Protein AF-A0ABC8RN14-F1 (afdb_monomer_lite)

InterPro domains:
  IPR039204 Magnesium transporter MRS2-like [PF22099] (2-96)
  IPR039204 Magnesium transporter MRS2-like [PTHR13890] (1-158)

Structure (mmCIF, N/CA/C/O backbone):
data_AF-A0ABC8RN14-F1
#
_entry.id   AF-A0ABC8RN14-F1
#
loop_
_atom_site.group_PDB
_atom_site.id
_atom_site.type_symbol
_atom_site.label_atom_id
_atom_site.label_alt_id
_atom_site.label_comp_id
_atom_site.label_asym_id
_atom_site.label_entity_id
_atom_site.label_seq_id
_atom_site.pdbx_PDB_ins_code
_atom_site.Cartn_x
_atom_site.Cartn_y
_atom_site.Cartn_z
_atom_site.occupancy
_atom_site.B_iso_or_equiv
_atom_site.auth_seq_id
_atom_site.auth_comp_id
_atom_site.auth_asym_id
_atom_site.auth_atom_id
_atom_site.pdbx_PDB_model_num
ATOM 1 N N . MET A 1 1 ? -19.187 2.086 9.945 1.00 77.94 1 MET A N 1
ATOM 2 C CA . MET A 1 1 ? -18.787 2.927 8.788 1.00 77.94 1 MET A CA 1
ATOM 3 C C . MET A 1 1 ? -17.288 2.859 8.525 1.00 77.94 1 MET A C 1
ATOM 5 O O . MET A 1 1 ? -16.926 2.592 7.387 1.00 77.94 1 MET A O 1
ATOM 9 N N . LEU A 1 2 ? -16.435 3.012 9.548 1.00 84.94 2 LEU A N 1
ATOM 10 C CA . LEU A 1 2 ? -14.973 2.911 9.424 1.00 84.94 2 LEU A CA 1
ATOM 11 C C . LEU A 1 2 ? -14.499 1.637 8.704 1.00 84.94 2 LEU A C 1
ATOM 13 O O . LEU A 1 2 ? -13.789 1.738 7.710 1.00 84.94 2 LEU A O 1
ATOM 17 N N . GLU A 1 3 ? -14.966 0.458 9.127 1.00 88.19 3 GLU A N 1
ATOM 18 C CA . GLU A 1 3 ? -14.608 -0.818 8.487 1.00 88.19 3 GLU A CA 1
ATOM 19 C C . GLU A 1 3 ? -14.914 -0.833 6.981 1.00 88.19 3 GLU A C 1
ATOM 21 O O . GLU A 1 3 ? -14.099 -1.273 6.175 1.00 88.19 3 GLU A O 1
ATOM 26 N N . ILE A 1 4 ? -16.081 -0.324 6.576 1.00 90.56 4 ILE A N 1
ATOM 27 C CA . ILE A 1 4 ? -16.497 -0.292 5.168 1.00 90.56 4 ILE A CA 1
ATOM 28 C C . ILE A 1 4 ? -15.569 0.628 4.367 1.00 90.56 4 ILE A C 1
ATOM 30 O O . ILE A 1 4 ? -15.144 0.264 3.268 1.00 90.56 4 ILE A O 1
ATOM 34 N N . CYS A 1 5 ? -15.229 1.793 4.925 1.00 91.12 5 CYS A N 1
ATOM 35 C CA . CYS A 1 5 ? -14.288 2.729 4.319 1.00 91.12 5 CYS A CA 1
ATOM 36 C C . CYS A 1 5 ? -12.889 2.112 4.187 1.00 91.12 5 CYS A C 1
ATOM 38 O O . CYS A 1 5 ? -12.332 2.122 3.090 1.00 91.12 5 CYS A O 1
ATOM 40 N N . LEU A 1 6 ? -12.351 1.516 5.257 1.00 91.94 6 LEU A N 1
ATOM 41 C CA . LEU A 1 6 ? -11.041 0.855 5.245 1.00 91.94 6 LEU A CA 1
ATOM 42 C C . LEU A 1 6 ? -11.004 -0.293 4.241 1.00 91.94 6 LEU A C 1
ATOM 44 O O . LEU A 1 6 ? -10.095 -0.363 3.416 1.00 91.94 6 LEU A O 1
ATOM 48 N N . LYS A 1 7 ? -12.039 -1.133 4.214 1.00 92.94 7 LYS A N 1
ATOM 49 C CA . LYS A 1 7 ? -12.184 -2.211 3.233 1.00 92.94 7 LYS A CA 1
ATOM 50 C C . LYS A 1 7 ? -12.190 -1.694 1.800 1.00 92.94 7 LYS A C 1
ATOM 52 O O . LYS A 1 7 ? -11.571 -2.301 0.927 1.00 92.94 7 LYS A O 1
ATOM 57 N N . PHE A 1 8 ? -12.905 -0.601 1.536 1.00 94.75 8 PHE A N 1
ATOM 58 C CA . PHE A 1 8 ? -12.954 0.011 0.210 1.00 94.75 8 PHE A CA 1
ATOM 59 C C . PHE A 1 8 ? -11.587 0.566 -0.199 1.00 94.75 8 PHE A C 1
ATOM 61 O O . PHE A 1 8 ? -11.113 0.275 -1.298 1.00 94.75 8 PHE A O 1
ATOM 68 N N . VAL A 1 9 ? -10.930 1.300 0.700 1.00 94.06 9 VAL A N 1
ATOM 69 C CA . VAL A 1 9 ? -9.595 1.863 0.477 1.00 94.06 9 VAL A CA 1
ATOM 70 C C . VAL A 1 9 ? -8.575 0.753 0.234 1.00 94.06 9 VAL A C 1
ATOM 72 O O . VAL A 1 9 ? -7.900 0.782 -0.792 1.00 94.06 9 VAL A O 1
ATOM 75 N N . CYS A 1 10 ? -8.516 -0.269 1.091 1.00 93.81 10 CYS A N 1
ATOM 76 C CA . CYS A 1 10 ? -7.575 -1.382 0.954 1.00 93.81 10 CYS A CA 1
ATOM 77 C C . CYS A 1 10 ? -7.773 -2.128 -0.368 1.00 93.81 10 CYS A C 1
ATOM 79 O O . CYS A 1 10 ? -6.813 -2.337 -1.105 1.00 93.81 10 CYS A O 1
ATOM 81 N N . LYS A 1 11 ? -9.022 -2.435 -0.746 1.00 94.50 11 LYS A N 1
ATOM 82 C CA . LYS A 1 11 ? -9.319 -3.026 -2.063 1.00 94.50 11 LYS A CA 1
ATOM 83 C C . LYS A 1 11 ? -8.898 -2.124 -3.224 1.00 94.50 11 LYS A C 1
ATOM 85 O O . LYS A 1 11 ? -8.397 -2.624 -4.230 1.00 94.50 11 LYS A O 1
ATOM 90 N N . GLY A 1 12 ? -9.104 -0.813 -3.102 1.00 95.12 12 GLY A N 1
ATOM 91 C CA . GLY A 1 12 ? -8.684 0.163 -4.105 1.00 95.12 12 GLY A CA 1
ATOM 92 C C . GLY A 1 12 ? -7.167 0.174 -4.296 1.00 95.12 12 GLY A C 1
ATOM 93 O O . GLY A 1 12 ? -6.691 0.059 -5.425 1.00 95.12 12 GLY A O 1
ATOM 94 N N . LEU A 1 13 ? -6.411 0.238 -3.199 1.00 94.50 13 LEU A N 1
ATOM 95 C CA . LEU A 1 13 ? -4.945 0.213 -3.211 1.00 94.50 13 LEU A CA 1
ATOM 96 C C . LEU A 1 13 ? -4.394 -1.113 -3.745 1.00 94.50 13 LEU A C 1
ATOM 98 O O . LEU A 1 13 ? -3.461 -1.111 -4.547 1.00 94.50 13 LEU A O 1
ATOM 102 N N . GLU A 1 14 ? -4.993 -2.238 -3.357 1.00 95.06 14 GLU A N 1
ATOM 103 C CA . GLU A 1 14 ? -4.648 -3.578 -3.843 1.00 95.06 14 G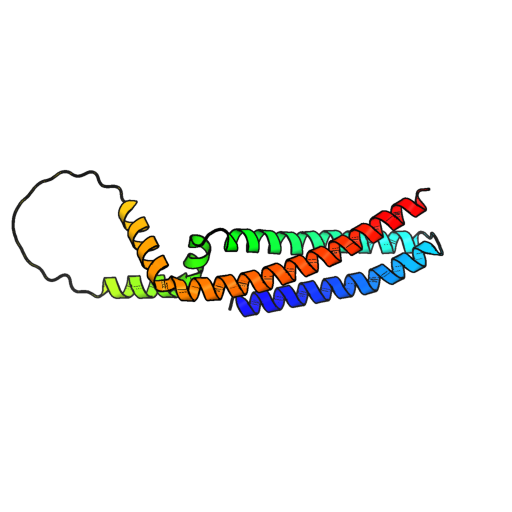LU A CA 1
ATOM 104 C C . GLU A 1 14 ? -4.857 -3.693 -5.363 1.00 95.06 14 GLU A C 1
ATOM 106 O O . GLU A 1 14 ? -3.995 -4.195 -6.094 1.00 95.06 14 GLU A O 1
ATOM 111 N N . SER A 1 15 ? -5.987 -3.182 -5.860 1.00 96.56 15 SER A N 1
ATOM 112 C CA . SER A 1 15 ? -6.311 -3.160 -7.288 1.00 96.56 15 SER A CA 1
ATOM 113 C C . SER A 1 15 ? -5.352 -2.264 -8.070 1.00 96.56 15 SER A C 1
ATOM 115 O O . SER A 1 15 ? -4.859 -2.653 -9.132 1.00 96.56 15 SER A O 1
ATOM 117 N N . GLU A 1 16 ? -5.063 -1.067 -7.556 1.00 96.31 16 GLU A N 1
ATOM 118 C CA . GLU A 1 16 ? -4.139 -0.120 -8.184 1.00 96.31 16 GLU A CA 1
ATOM 119 C C . GLU A 1 16 ? -2.711 -0.689 -8.224 1.00 96.31 16 GLU A C 1
ATOM 121 O O . GLU A 1 16 ? -2.059 -0.648 -9.269 1.00 96.31 16 GLU A O 1
ATOM 126 N N . THR A 1 17 ? -2.269 -1.321 -7.131 1.00 96.56 17 THR A N 1
ATOM 127 C CA . THR A 1 17 ? -0.976 -2.018 -7.029 1.00 96.56 17 THR A CA 1
ATOM 128 C C . THR A 1 17 ? -0.877 -3.159 -8.038 1.00 96.56 17 THR A C 1
ATOM 130 O O . THR A 1 17 ? 0.094 -3.237 -8.789 1.00 96.56 17 THR A O 1
ATOM 133 N N . SER A 1 18 ? -1.904 -4.007 -8.122 1.00 96.50 18 SER A N 1
ATOM 134 C CA . SER A 1 18 ? -1.923 -5.147 -9.048 1.00 96.50 18 SER A CA 1
ATOM 135 C C . SER A 1 18 ? -1.931 -4.700 -10.512 1.00 96.50 18 SER A C 1
ATOM 137 O O . SER A 1 18 ? -1.222 -5.265 -11.343 1.00 96.50 18 SER A O 1
ATOM 139 N N . THR A 1 19 ? -2.678 -3.640 -10.831 1.00 96.31 19 THR A N 1
ATOM 140 C CA . THR A 1 19 ? -2.679 -3.031 -12.172 1.00 96.31 19 THR A CA 1
ATOM 141 C C . THR A 1 19 ? -1.289 -2.506 -12.526 1.00 96.31 19 THR A C 1
ATOM 143 O O . THR A 1 19 ? -0.768 -2.763 -13.611 1.00 96.31 19 THR A O 1
ATOM 146 N N . LEU A 1 20 ? -0.649 -1.803 -11.590 1.00 95.50 20 LEU A N 1
ATOM 147 C CA . LEU A 1 20 ? 0.680 -1.248 -11.796 1.00 95.50 20 LEU A CA 1
ATOM 148 C C . LEU A 1 20 ? 1.736 -2.342 -12.006 1.00 95.50 20 LEU A C 1
ATOM 150 O O . LEU A 1 20 ? 2.575 -2.208 -12.893 1.00 95.50 20 LEU A O 1
ATOM 154 N N . GLU A 1 21 ? 1.677 -3.439 -11.249 1.00 94.81 21 GLU A N 1
ATOM 155 C CA . GLU A 1 21 ? 2.541 -4.612 -11.435 1.00 94.81 21 GLU A CA 1
ATOM 156 C C . GLU A 1 21 ? 2.365 -5.246 -12.824 1.00 94.81 21 GLU A C 1
ATOM 158 O O . GLU A 1 21 ? 3.356 -5.504 -13.517 1.00 94.81 21 GLU A O 1
ATOM 163 N N . GLN A 1 22 ? 1.117 -5.443 -13.262 1.00 95.06 22 GLN A N 1
ATOM 164 C CA . GLN A 1 22 ? 0.797 -5.989 -14.586 1.00 95.06 22 GLN A CA 1
ATOM 165 C C . GLN A 1 22 ? 1.312 -5.108 -15.727 1.00 95.06 22 GLN A C 1
ATOM 167 O O . GLN A 1 22 ? 1.683 -5.617 -16.783 1.00 95.06 22 GLN A O 1
ATOM 172 N N . GLU A 1 23 ? 1.373 -3.792 -15.536 1.00 93.19 23 GLU A N 1
ATOM 173 C CA . GLU A 1 23 ? 1.962 -2.880 -16.514 1.00 93.19 23 GLU A CA 1
ATOM 174 C C . GLU A 1 23 ? 3.496 -2.835 -16.444 1.00 93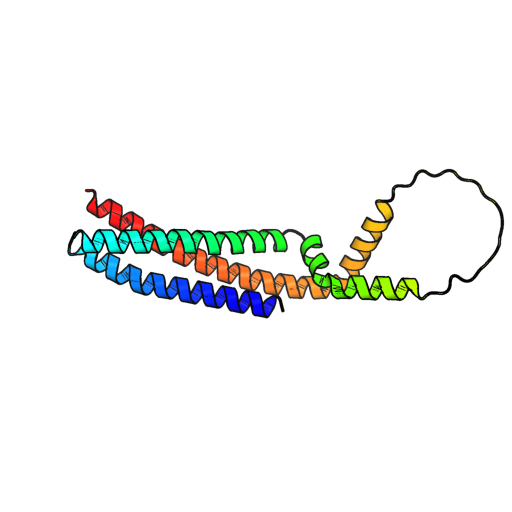.19 23 GLU A C 1
ATOM 176 O O . GLU A 1 23 ? 4.167 -2.717 -17.478 1.00 93.19 23 GLU A O 1
ATOM 181 N N . ALA A 1 24 ? 4.049 -2.914 -15.234 1.00 91.69 24 ALA A N 1
ATOM 182 C CA . ALA A 1 24 ? 5.468 -2.755 -14.957 1.00 91.69 24 ALA A CA 1
ATOM 183 C C . ALA A 1 24 ? 6.298 -3.966 -15.381 1.00 91.69 24 ALA A C 1
ATOM 185 O O . ALA A 1 24 ? 7.334 -3.780 -16.022 1.00 91.69 24 ALA A O 1
ATOM 186 N N . TYR A 1 25 ? 5.860 -5.193 -15.087 1.00 91.31 25 TYR A N 1
ATOM 187 C CA . TYR A 1 25 ? 6.646 -6.386 -15.417 1.00 91.31 25 TYR A CA 1
ATOM 188 C C . TYR A 1 25 ? 6.892 -6.563 -16.925 1.00 91.31 25 TYR A C 1
ATOM 190 O O . TYR A 1 25 ? 8.050 -6.741 -17.308 1.00 91.31 25 TYR A O 1
ATOM 198 N N . PRO A 1 26 ? 5.891 -6.416 -17.814 1.00 90.69 26 PRO A N 1
ATOM 199 C CA . PRO A 1 26 ? 6.125 -6.475 -19.255 1.00 90.69 26 PRO A CA 1
ATOM 200 C C . PRO A 1 26 ? 6.946 -5.292 -19.774 1.00 90.69 26 PRO A C 1
ATOM 202 O O . PRO A 1 26 ? 7.685 -5.431 -20.747 1.00 90.69 26 PRO A O 1
ATOM 205 N N . ALA A 1 27 ? 6.815 -4.107 -19.164 1.00 88.44 27 ALA A N 1
ATOM 206 C CA . ALA A 1 27 ? 7.617 -2.946 -19.544 1.00 88.44 27 ALA A CA 1
ATOM 207 C C . ALA A 1 27 ? 9.100 -3.148 -19.197 1.00 88.44 27 ALA A C 1
ATOM 209 O O . ALA A 1 27 ? 9.963 -2.792 -19.998 1.00 88.44 27 ALA A O 1
ATOM 210 N N . LEU A 1 28 ? 9.385 -3.755 -18.041 1.00 87.69 28 LEU A N 1
ATOM 211 C CA . LEU A 1 28 ? 10.729 -4.153 -17.628 1.00 87.69 28 LEU A CA 1
ATOM 212 C C . LEU A 1 28 ? 11.325 -5.181 -18.591 1.00 87.69 28 LEU A C 1
ATOM 214 O O . LEU A 1 28 ? 12.433 -4.980 -19.079 1.00 87.69 28 LEU A O 1
ATOM 218 N N . ASP A 1 29 ? 10.581 -6.237 -18.913 1.00 88.12 29 ASP A N 1
ATOM 219 C CA . ASP A 1 29 ? 11.043 -7.290 -19.822 1.00 88.12 29 ASP A CA 1
ATOM 220 C C . ASP A 1 29 ? 11.376 -6.739 -21.220 1.00 88.12 29 ASP A C 1
ATOM 222 O O . ASP A 1 29 ? 12.488 -6.900 -21.725 1.00 88.12 29 ASP A O 1
ATOM 226 N N . LYS A 1 30 ? 10.471 -5.937 -21.794 1.00 87.00 30 LYS A N 1
ATOM 227 C CA . LYS A 1 30 ? 10.702 -5.263 -23.084 1.00 87.00 30 LYS A CA 1
ATOM 228 C C . LYS A 1 30 ? 11.904 -4.330 -23.052 1.00 87.00 30 LYS A C 1
ATOM 230 O O . LYS A 1 30 ? 12.675 -4.296 -24.012 1.00 87.00 30 LYS A O 1
ATOM 235 N N . LEU A 1 31 ? 12.067 -3.570 -21.967 1.00 84.56 31 LEU A N 1
ATOM 236 C CA . LEU A 1 31 ? 13.221 -2.697 -21.803 1.00 84.56 31 LEU A CA 1
ATOM 237 C C . LEU A 1 31 ? 14.515 -3.524 -21.748 1.00 84.56 31 LEU A C 1
ATOM 239 O O . LEU A 1 31 ? 15.505 -3.103 -22.334 1.00 84.56 31 LEU A O 1
ATOM 243 N N . SER A 1 32 ? 14.493 -4.710 -21.124 1.00 82.31 32 SER A N 1
ATOM 244 C CA . SER A 1 32 ? 15.645 -5.623 -21.046 1.00 82.31 32 SER A CA 1
ATOM 245 C C . SER A 1 32 ? 16.157 -6.087 -22.409 1.00 82.31 32 SER A C 1
ATOM 247 O O . SER A 1 32 ? 17.340 -6.385 -22.532 1.00 82.31 32 SER A O 1
ATOM 249 N N . ILE A 1 33 ? 15.275 -6.175 -23.407 1.00 85.69 33 ILE A N 1
ATOM 250 C CA . ILE A 1 33 ? 15.595 -6.686 -24.746 1.00 85.69 33 ILE A CA 1
ATOM 251 C C . ILE A 1 33 ? 15.887 -5.532 -25.721 1.00 85.69 33 ILE A C 1
ATOM 253 O O . ILE A 1 33 ? 16.687 -5.686 -26.641 1.00 85.69 33 ILE A O 1
ATOM 257 N N . SER A 1 34 ? 15.261 -4.361 -25.536 1.00 82.19 34 SER A N 1
ATOM 258 C CA . SER A 1 34 ? 15.443 -3.202 -26.417 1.00 82.19 34 SER A CA 1
ATOM 259 C C . SER A 1 34 ? 15.351 -1.869 -25.671 1.00 82.19 34 SER A C 1
ATOM 261 O O . SER A 1 34 ? 14.284 -1.452 -25.195 1.00 82.19 34 SER A O 1
ATOM 263 N N . VAL A 1 35 ? 16.474 -1.149 -25.650 1.00 84.62 35 VAL A N 1
ATOM 264 C CA . VAL A 1 35 ? 16.552 0.223 -25.140 1.00 84.62 35 VAL A CA 1
ATOM 265 C C . VAL A 1 35 ? 16.028 1.180 -26.208 1.00 84.62 35 VAL A C 1
ATOM 267 O O . VAL A 1 35 ? 16.729 1.537 -27.150 1.00 84.62 35 VAL A O 1
ATOM 270 N N . SER A 1 36 ? 14.768 1.594 -26.070 1.00 84.69 36 SER A N 1
ATOM 271 C CA . SER A 1 36 ? 14.130 2.570 -26.960 1.00 84.69 36 SER A CA 1
ATOM 272 C C . SER A 1 36 ? 13.571 3.755 -26.176 1.00 84.69 36 SER A C 1
ATOM 274 O O . SER A 1 36 ? 13.184 3.627 -25.011 1.00 84.69 36 SER A O 1
ATOM 276 N N . MET A 1 37 ? 13.464 4.921 -26.826 1.00 85.94 37 MET A N 1
ATOM 277 C CA . MET A 1 37 ? 12.863 6.116 -26.216 1.00 85.94 37 MET A CA 1
ATOM 278 C C . MET A 1 37 ? 11.433 5.848 -25.720 1.00 85.94 37 MET A C 1
ATOM 280 O O . MET A 1 37 ? 11.040 6.351 -24.665 1.00 85.94 37 MET A O 1
ATOM 284 N N . LEU A 1 38 ? 10.668 5.032 -26.451 1.00 87.62 38 LEU A N 1
ATOM 285 C CA . LEU A 1 38 ? 9.311 4.642 -26.076 1.00 87.62 38 LEU A CA 1
ATOM 286 C C . LEU A 1 38 ? 9.298 3.806 -24.786 1.00 87.62 38 LEU A C 1
ATOM 288 O O . LEU A 1 38 ? 8.535 4.113 -23.869 1.00 87.62 38 LEU A O 1
ATOM 292 N N . ASN A 1 39 ? 10.177 2.803 -24.682 1.00 86.44 39 ASN A N 1
ATOM 293 C CA . ASN A 1 39 ? 10.269 1.939 -23.501 1.00 86.44 39 ASN A CA 1
ATOM 294 C C . ASN A 1 39 ? 10.731 2.725 -22.264 1.00 86.44 39 ASN A C 1
ATOM 296 O O . ASN A 1 39 ? 10.148 2.586 -21.189 1.00 86.44 39 ASN A O 1
ATOM 300 N N . LEU A 1 40 ? 11.704 3.627 -22.425 1.00 86.69 40 LEU A N 1
ATOM 301 C CA . LEU A 1 40 ? 12.173 4.499 -21.344 1.00 86.69 40 LEU A CA 1
ATOM 302 C C . LEU A 1 40 ? 11.086 5.468 -20.861 1.00 86.69 40 LEU A C 1
ATOM 304 O O . LEU A 1 40 ? 10.926 5.664 -19.656 1.00 86.69 40 LEU A O 1
ATOM 308 N N . ARG A 1 41 ? 10.309 6.065 -21.776 1.00 89.00 41 ARG A N 1
ATOM 309 C CA . ARG A 1 41 ? 9.158 6.908 -21.406 1.00 89.00 41 ARG A CA 1
ATOM 310 C C . ARG A 1 41 ? 8.108 6.109 -20.638 1.00 89.00 41 ARG A C 1
ATOM 312 O O . ARG A 1 41 ? 7.634 6.583 -19.609 1.00 89.00 41 ARG A O 1
ATOM 319 N N . ARG A 1 42 ? 7.790 4.893 -21.094 1.00 90.19 42 ARG A N 1
ATOM 320 C CA . ARG A 1 42 ? 6.831 4.006 -20.421 1.00 90.19 42 ARG A CA 1
ATOM 321 C C . ARG A 1 42 ? 7.280 3.662 -18.999 1.00 90.19 42 ARG A C 1
ATOM 323 O O . ARG A 1 42 ? 6.487 3.797 -18.074 1.00 90.19 42 ARG A O 1
ATOM 330 N N . VAL A 1 43 ? 8.551 3.307 -18.801 1.00 90.56 43 VAL A N 1
ATOM 331 C CA . VAL A 1 43 ? 9.103 3.021 -17.465 1.00 90.56 43 VAL A CA 1
ATOM 332 C C . VAL A 1 43 ? 9.122 4.263 -16.570 1.00 90.56 43 VAL A C 1
ATOM 334 O O . VAL A 1 43 ? 8.770 4.159 -15.398 1.00 90.56 43 VAL A O 1
ATOM 337 N N . ARG A 1 44 ? 9.447 5.455 -17.095 1.00 90.00 44 ARG A N 1
ATOM 338 C CA . ARG A 1 44 ? 9.356 6.708 -16.319 1.00 90.00 44 ARG A CA 1
ATOM 339 C C . ARG A 1 44 ? 7.928 7.015 -15.869 1.00 90.00 44 ARG A C 1
ATOM 341 O O . ARG A 1 44 ? 7.738 7.396 -14.718 1.00 90.00 44 ARG A O 1
ATOM 348 N N . LEU A 1 45 ? 6.935 6.818 -16.740 1.00 92.81 45 LEU A N 1
ATOM 349 C CA . LEU A 1 45 ? 5.524 7.002 -16.388 1.00 92.81 45 LEU A CA 1
ATOM 350 C C . LEU A 1 45 ? 5.093 6.030 -15.281 1.00 92.81 45 LEU A C 1
ATOM 352 O O . LEU A 1 45 ? 4.475 6.443 -14.301 1.00 92.81 45 LEU A O 1
ATOM 356 N N . ILE A 1 46 ? 5.466 4.755 -15.413 1.00 94.56 46 ILE A N 1
ATOM 357 C CA . ILE A 1 46 ? 5.203 3.722 -14.404 1.00 94.56 46 ILE A CA 1
ATOM 358 C C . ILE A 1 46 ? 5.872 4.087 -13.075 1.00 94.56 46 ILE A C 1
ATOM 360 O O . ILE A 1 46 ? 5.232 4.004 -12.033 1.00 94.56 46 ILE A O 1
ATOM 364 N N . LYS A 1 47 ? 7.121 4.568 -13.097 1.00 92.50 47 LYS A N 1
ATOM 365 C CA . LYS A 1 47 ? 7.837 5.018 -11.895 1.00 92.50 47 LYS A CA 1
ATOM 366 C C . LYS A 1 47 ? 7.153 6.212 -11.219 1.00 92.50 47 LYS A C 1
ATOM 368 O O . LYS A 1 47 ? 7.074 6.246 -9.996 1.00 92.50 47 LYS A O 1
ATOM 373 N N . GLY A 1 48 ? 6.632 7.162 -11.998 1.00 94.62 48 GLY A N 1
ATOM 374 C CA . GLY A 1 48 ? 5.855 8.288 -11.471 1.00 94.62 48 GLY A CA 1
ATOM 375 C C . GLY A 1 48 ? 4.569 7.830 -10.777 1.00 94.62 48 GLY A C 1
ATOM 376 O O . GLY A 1 48 ? 4.314 8.218 -9.639 1.00 94.62 48 GLY A O 1
ATOM 377 N N . ARG A 1 49 ? 3.803 6.939 -11.421 1.00 96.88 49 ARG A N 1
ATOM 378 C CA . ARG A 1 49 ? 2.600 6.328 -10.825 1.00 96.88 49 ARG A CA 1
ATOM 379 C C . ARG A 1 49 ? 2.927 5.525 -9.567 1.00 96.88 49 ARG A C 1
ATOM 381 O O . ARG A 1 49 ? 2.224 5.660 -8.573 1.00 96.88 49 ARG A O 1
ATOM 388 N N . LEU A 1 50 ? 4.019 4.758 -9.585 1.00 96.25 50 LEU A N 1
ATOM 389 C CA . LEU A 1 50 ? 4.509 4.022 -8.422 1.00 96.25 50 LEU A CA 1
ATOM 390 C C . LEU A 1 50 ? 4.812 4.949 -7.249 1.00 96.25 50 LEU A C 1
ATOM 392 O O . LEU A 1 50 ? 4.375 4.668 -6.144 1.00 96.25 50 LEU A O 1
ATOM 396 N N . ALA A 1 51 ? 5.528 6.051 -7.478 1.00 95.69 51 ALA A N 1
ATOM 397 C CA . ALA A 1 51 ? 5.861 6.999 -6.419 1.00 95.69 51 ALA A CA 1
ATOM 398 C C . ALA A 1 51 ? 4.606 7.645 -5.808 1.00 95.69 51 ALA A C 1
ATOM 400 O O . ALA A 1 51 ? 4.508 7.756 -4.588 1.00 95.69 51 ALA A O 1
ATOM 401 N N . ALA A 1 52 ? 3.630 8.018 -6.642 1.00 96.62 52 ALA A N 1
ATOM 402 C CA . ALA A 1 52 ? 2.365 8.584 -6.177 1.00 96.62 52 ALA A CA 1
ATOM 403 C C . ALA A 1 52 ? 1.537 7.575 -5.362 1.00 96.62 52 ALA A C 1
ATOM 405 O O . ALA A 1 52 ? 1.031 7.916 -4.293 1.00 96.62 52 ALA A O 1
ATOM 406 N N . LEU A 1 53 ? 1.422 6.331 -5.842 1.00 96.56 53 LEU A N 1
ATOM 407 C CA . LEU A 1 53 ? 0.726 5.264 -5.124 1.00 96.56 53 LEU A CA 1
ATOM 408 C C . LEU A 1 53 ? 1.438 4.927 -3.811 1.00 96.56 53 LEU A C 1
ATOM 410 O O . LEU A 1 53 ? 0.794 4.883 -2.771 1.00 96.56 53 LEU A O 1
ATOM 414 N N . PHE A 1 54 ? 2.764 4.782 -3.839 1.00 95.25 54 PHE A N 1
ATOM 415 C CA . PHE A 1 54 ? 3.577 4.526 -2.651 1.00 95.25 54 PHE A CA 1
ATOM 416 C C . PHE A 1 54 ? 3.352 5.594 -1.577 1.00 95.25 54 PHE A C 1
ATOM 418 O O . PHE A 1 54 ? 3.086 5.251 -0.434 1.00 95.25 54 PHE A O 1
ATOM 425 N N . GLY A 1 55 ? 3.379 6.880 -1.945 1.00 96.56 55 GLY A N 1
ATOM 426 C CA . GLY A 1 55 ? 3.127 7.972 -1.001 1.00 96.56 55 GLY A CA 1
ATOM 427 C C . GLY A 1 55 ? 1.721 7.938 -0.391 1.00 96.56 55 GLY A C 1
ATOM 428 O O . GLY A 1 55 ? 1.565 8.184 0.800 1.00 96.56 55 GLY A O 1
ATOM 429 N N . ARG A 1 56 ? 0.694 7.585 -1.178 1.00 96.88 56 ARG A N 1
ATOM 430 C CA . ARG A 1 56 ? -0.682 7.426 -0.673 1.00 96.88 56 ARG A CA 1
ATOM 431 C C . ARG A 1 56 ? -0.805 6.261 0.310 1.00 96.88 56 ARG A C 1
ATOM 433 O O . ARG A 1 56 ? -1.437 6.427 1.346 1.00 96.88 56 ARG A O 1
ATOM 440 N N . VAL A 1 57 ? -0.211 5.108 -0.007 1.00 96.94 57 VAL A N 1
ATOM 441 C CA . VAL A 1 57 ? -0.228 3.927 0.872 1.00 96.94 57 VAL A CA 1
ATOM 442 C C . VAL A 1 57 ? 0.563 4.202 2.154 1.00 96.94 57 VAL A C 1
ATOM 444 O O . VAL A 1 57 ? 0.072 3.895 3.233 1.00 96.94 57 VAL A O 1
ATOM 447 N N . GLN A 1 58 ? 1.733 4.843 2.047 1.00 97.00 58 GLN A N 1
ATOM 448 C CA . GLN A 1 58 ? 2.557 5.222 3.196 1.00 97.00 58 GLN A CA 1
ATOM 449 C C . GLN A 1 58 ? 1.795 6.153 4.137 1.00 97.00 58 GLN A C 1
ATOM 451 O O . GLN A 1 58 ? 1.746 5.896 5.330 1.00 97.00 58 GLN A O 1
ATOM 456 N N . LYS A 1 59 ? 1.115 7.176 3.600 1.00 96.19 59 LYS A N 1
ATOM 457 C CA . LYS A 1 59 ? 0.302 8.066 4.430 1.00 96.19 59 LYS A CA 1
ATOM 458 C C . LYS A 1 59 ? -0.768 7.291 5.203 1.00 96.19 59 LYS A C 1
ATOM 460 O O . LYS A 1 59 ? -0.925 7.502 6.390 1.00 96.19 59 LYS A O 1
ATOM 465 N N . ILE A 1 60 ? -1.488 6.381 4.548 1.00 95.50 60 ILE A N 1
ATOM 466 C CA . ILE A 1 60 ? -2.531 5.583 5.215 1.00 95.50 60 ILE A CA 1
ATOM 467 C C . ILE A 1 60 ? -1.929 4.696 6.308 1.00 95.50 60 ILE A C 1
ATOM 469 O O . ILE A 1 60 ? -2.513 4.571 7.377 1.00 95.50 60 ILE A O 1
ATOM 473 N N . ARG A 1 61 ? -0.761 4.107 6.047 1.00 96.38 61 ARG A N 1
ATOM 474 C CA . ARG A 1 61 ? -0.015 3.313 7.023 1.00 96.38 61 ARG A CA 1
ATOM 475 C C . ARG A 1 61 ? 0.376 4.137 8.250 1.00 96.38 61 ARG A C 1
ATOM 477 O O . ARG A 1 61 ? 0.144 3.683 9.362 1.00 96.38 61 ARG A O 1
ATOM 484 N N . ASP A 1 62 ? 0.920 5.332 8.043 1.00 95.81 62 ASP A N 1
ATOM 485 C CA . ASP A 1 62 ? 1.371 6.208 9.128 1.00 95.81 62 ASP A CA 1
ATOM 486 C C . ASP A 1 62 ? 0.185 6.714 9.977 1.00 95.81 62 ASP A C 1
ATOM 488 O O . ASP A 1 62 ? 0.278 6.765 11.198 1.00 95.81 62 ASP A O 1
ATOM 492 N N . GLU A 1 63 ? -0.958 7.020 9.354 1.00 94.00 63 GLU A N 1
ATOM 493 C CA . GLU A 1 63 ? -2.187 7.421 10.065 1.00 94.00 63 GLU A CA 1
ATOM 494 C C . GLU A 1 63 ? -2.789 6.247 10.863 1.00 94.00 63 GLU A C 1
ATOM 496 O O . GLU A 1 63 ? -3.266 6.436 11.979 1.00 94.00 63 GLU A O 1
ATOM 501 N N . LEU A 1 64 ? -2.743 5.019 10.322 1.00 93.44 64 LEU A N 1
ATOM 502 C CA . LEU A 1 64 ? -3.166 3.814 11.049 1.00 93.44 64 LEU A CA 1
ATOM 503 C C . LEU A 1 64 ? -2.238 3.501 12.227 1.00 93.44 64 LEU A C 1
ATOM 505 O O . LEU A 1 64 ? -2.725 3.145 13.293 1.00 93.44 64 LEU A O 1
ATOM 509 N N . GLU A 1 65 ? -0.922 3.640 12.049 1.00 94.31 65 GLU A N 1
ATOM 510 C CA . GLU A 1 65 ? 0.058 3.476 13.128 1.00 94.31 65 GLU A CA 1
ATOM 511 C C . GLU A 1 65 ? -0.163 4.512 14.230 1.00 94.31 65 GLU A C 1
ATOM 513 O O . GLU A 1 65 ? -0.142 4.167 15.406 1.00 94.31 65 GLU A O 1
ATOM 518 N N . HIS A 1 66 ? -0.418 5.771 13.866 1.00 91.69 66 HIS A N 1
ATOM 519 C CA . HIS A 1 66 ? -0.706 6.815 14.843 1.00 91.69 66 HIS A CA 1
ATOM 520 C C . HIS A 1 66 ? -1.947 6.485 15.679 1.00 91.69 66 HIS A C 1
ATOM 522 O O . HIS A 1 66 ? -1.867 6.563 16.901 1.00 91.69 66 HIS A O 1
ATOM 528 N N . LEU A 1 67 ? -3.036 6.055 15.032 1.00 89.81 67 LEU A N 1
ATOM 529 C CA . LEU A 1 67 ? -4.282 5.686 15.708 1.00 89.81 67 LEU A CA 1
ATOM 530 C C . LEU A 1 67 ? -4.136 4.436 16.591 1.00 89.81 67 LEU A C 1
ATOM 532 O O . LEU A 1 67 ? -4.751 4.364 17.646 1.00 89.81 67 LEU A O 1
ATOM 536 N N . LEU A 1 68 ? -3.333 3.455 16.168 1.00 90.44 68 LEU A N 1
ATOM 537 C CA . LEU A 1 68 ? -3.041 2.253 16.960 1.00 90.44 68 LEU A CA 1
ATOM 538 C C . LEU A 1 68 ? -2.156 2.542 18.184 1.00 90.44 68 LEU A C 1
ATOM 540 O O . LEU A 1 68 ? -2.162 1.762 19.127 1.00 90.44 68 LEU A O 1
ATOM 544 N N . ASN A 1 69 ? -1.387 3.634 18.178 1.00 91.00 69 ASN A N 1
ATOM 545 C CA . ASN A 1 69 ? -0.480 3.977 19.276 1.00 91.00 69 ASN A CA 1
ATOM 546 C C . ASN A 1 69 ? -1.152 4.754 20.424 1.00 91.00 69 ASN A C 1
ATOM 548 O O . ASN A 1 69 ? -0.524 4.895 21.475 1.00 91.00 69 ASN A O 1
ATOM 552 N N . ASP A 1 70 ? -2.369 5.282 20.235 1.00 86.94 70 ASP A N 1
ATOM 553 C CA . ASP A 1 70 ? -3.070 6.089 21.241 1.00 86.94 70 ASP A CA 1
ATOM 554 C C . ASP A 1 70 ? -4.519 5.615 21.468 1.00 86.94 70 ASP A C 1
ATOM 556 O O . ASP A 1 70 ? -5.436 5.875 20.683 1.00 86.94 70 ASP A O 1
ATOM 560 N N . ASP A 1 71 ? -4.731 4.948 22.606 1.00 79.06 71 ASP A N 1
ATOM 561 C CA . ASP A 1 71 ? -6.045 4.493 23.071 1.00 79.06 71 ASP A CA 1
ATOM 562 C C . ASP A 1 71 ? -7.050 5.645 23.240 1.00 79.06 71 ASP A C 1
ATOM 564 O O . ASP A 1 71 ? -8.260 5.421 23.151 1.00 79.06 71 ASP A O 1
ATOM 568 N N . ILE A 1 72 ? -6.582 6.875 23.491 1.00 76.44 72 ILE A N 1
ATOM 569 C CA . ILE A 1 72 ? -7.435 8.061 23.632 1.00 76.44 72 ILE A CA 1
ATOM 570 C C . ILE A 1 72 ? -8.005 8.445 22.267 1.00 76.44 72 ILE A C 1
ATOM 572 O O . ILE A 1 72 ? -9.225 8.567 22.146 1.00 76.44 72 ILE A O 1
ATOM 576 N N . ASP A 1 73 ? -7.165 8.548 21.235 1.00 80.56 73 ASP A N 1
ATOM 577 C CA . ASP A 1 73 ? -7.603 8.832 19.860 1.00 80.56 73 ASP A CA 1
ATOM 578 C C . ASP A 1 73 ? -8.570 7.748 19.356 1.00 80.56 73 ASP A C 1
ATOM 580 O O . ASP A 1 73 ? -9.579 8.020 18.693 1.00 80.56 73 ASP A O 1
ATOM 584 N N . MET A 1 74 ? -8.303 6.497 19.732 1.00 83.31 74 MET A N 1
ATOM 585 C CA . MET A 1 74 ? -9.143 5.358 19.391 1.00 83.31 74 MET A CA 1
ATOM 586 C C . MET A 1 74 ? -10.491 5.379 20.145 1.00 83.31 74 MET A C 1
ATOM 588 O O . MET A 1 74 ? -11.533 5.071 19.556 1.00 83.31 74 MET A O 1
ATOM 592 N N . ALA A 1 75 ? -10.511 5.822 21.408 1.00 75.06 75 ALA A N 1
ATOM 593 C CA . ALA A 1 75 ? -11.726 6.015 22.201 1.00 75.06 75 ALA A CA 1
ATOM 594 C C . ALA A 1 75 ? -12.560 7.230 21.749 1.00 75.06 75 ALA A C 1
ATOM 596 O O . ALA A 1 75 ? -13.792 7.194 21.810 1.00 75.06 75 ALA A O 1
ATOM 597 N N . GLU A 1 76 ? -11.932 8.299 21.254 1.00 72.38 76 GLU A N 1
ATOM 598 C CA . GLU A 1 76 ? -12.640 9.477 20.737 1.00 72.38 76 GLU A CA 1
ATOM 599 C C . GLU A 1 76 ? -13.508 9.168 19.509 1.00 72.38 76 GLU A C 1
ATOM 601 O O . GLU A 1 76 ? -14.552 9.799 19.315 1.00 72.38 76 GLU A O 1
ATOM 606 N N . MET A 1 77 ? -13.177 8.131 18.732 1.00 69.06 77 MET A N 1
ATOM 607 C CA . MET A 1 77 ? -14.043 7.666 17.642 1.00 69.06 77 MET A CA 1
ATOM 608 C C . MET A 1 77 ? -15.413 7.146 18.116 1.00 69.06 77 MET A C 1
ATOM 610 O O . MET A 1 77 ? -16.356 7.108 17.320 1.00 69.06 77 MET A O 1
ATOM 614 N N . TYR A 1 78 ? -15.577 6.813 19.401 1.00 65.56 78 TYR A N 1
ATOM 615 C CA . TYR A 1 78 ? -16.856 6.417 20.003 1.00 65.56 78 TYR A CA 1
ATOM 616 C C . TYR A 1 78 ? -17.713 7.614 20.466 1.00 65.56 78 TYR A C 1
ATOM 618 O O . TYR A 1 78 ? -18.516 7.511 21.396 1.00 65.56 78 TYR A O 1
ATOM 626 N N . LEU A 1 79 ? -17.614 8.750 19.764 1.00 60.91 79 LEU A N 1
ATOM 627 C CA . LEU A 1 79 ? -18.324 10.012 20.029 1.00 60.91 79 LEU A CA 1
ATOM 628 C C . LEU A 1 79 ? -19.841 9.862 20.287 1.00 60.91 79 LEU A C 1
ATOM 630 O O . LEU A 1 79 ? -20.429 10.663 21.010 1.00 60.91 79 LEU A O 1
ATOM 634 N N . THR A 1 80 ? -20.478 8.833 19.712 1.00 60.81 80 THR A N 1
ATOM 635 C CA . THR A 1 80 ? -21.923 8.573 19.872 1.00 60.81 80 THR A CA 1
ATOM 636 C C . THR A 1 80 ? -22.291 8.228 21.318 1.00 60.81 80 THR A C 1
ATOM 638 O O . THR A 1 80 ? -23.298 8.725 21.814 1.00 60.81 80 THR A O 1
ATOM 641 N N . ASP A 1 81 ? -21.455 7.468 22.029 1.00 56.81 81 ASP A N 1
ATOM 642 C CA . ASP A 1 81 ? -21.709 7.128 23.436 1.00 56.81 81 ASP A CA 1
ATOM 643 C C . ASP A 1 81 ? -21.424 8.327 24.361 1.00 56.81 81 ASP A C 1
ATOM 645 O O . ASP A 1 81 ? -22.083 8.504 25.386 1.00 56.81 81 ASP A O 1
ATOM 649 N N . LYS A 1 82 ? -20.488 9.206 23.971 1.00 56.81 82 LYS A N 1
ATOM 650 C CA . LYS A 1 82 ? -20.126 10.421 24.726 1.00 56.81 82 LYS A CA 1
ATOM 651 C C . LYS A 1 82 ? -21.284 11.431 24.776 1.00 56.81 82 LYS A C 1
ATOM 653 O O . LYS A 1 82 ? -21.546 12.005 25.828 1.00 56.81 82 LYS A O 1
ATOM 658 N N . ILE A 1 83 ? -22.007 11.599 23.665 1.00 56.44 83 ILE A N 1
ATOM 659 C CA . ILE A 1 83 ? -23.167 12.504 23.573 1.00 56.44 83 ILE A CA 1
ATOM 660 C C . ILE A 1 83 ? -24.373 11.940 24.337 1.00 56.44 83 ILE A C 1
ATOM 662 O O . ILE A 1 83 ? -25.059 12.688 25.029 1.00 56.44 83 ILE A O 1
ATOM 666 N N . VAL A 1 84 ? -24.624 10.629 24.248 1.00 57.88 84 VAL A N 1
ATOM 667 C CA . VAL A 1 84 ? -25.750 9.986 24.950 1.00 57.88 84 VAL A CA 1
ATOM 668 C C . VAL A 1 84 ? -25.570 10.055 26.469 1.00 57.88 84 VAL A C 1
ATOM 670 O O . VAL A 1 84 ? -26.534 10.335 27.175 1.00 57.88 84 VAL A O 1
ATOM 673 N N . ASN A 1 85 ? -24.344 9.882 26.972 1.00 58.75 85 ASN A N 1
ATOM 674 C CA . ASN A 1 85 ? -24.066 10.000 28.406 1.00 58.75 85 ASN A CA 1
ATOM 675 C C . ASN A 1 85 ? -24.169 11.452 28.913 1.00 58.75 85 ASN A C 1
ATOM 677 O O . ASN A 1 85 ? -24.732 11.666 29.982 1.00 58.75 85 ASN A O 1
ATOM 681 N N . GLN A 1 86 ? -23.724 12.451 28.136 1.00 57.09 86 GLN A N 1
ATOM 682 C CA . GLN A 1 86 ? -23.917 13.869 28.489 1.00 57.09 86 GLN A CA 1
ATOM 683 C C . GLN A 1 86 ? -25.395 14.284 28.512 1.00 57.09 86 GLN A C 1
ATOM 685 O O . GLN A 1 86 ? -25.803 15.042 29.384 1.00 57.09 86 GLN A O 1
ATOM 690 N N . GLN A 1 87 ? -26.212 13.772 27.587 1.00 52.94 87 GLN A N 1
ATOM 691 C CA . GLN A 1 87 ? -27.652 14.063 27.558 1.00 52.94 87 GLN A CA 1
ATOM 692 C C . GLN A 1 87 ? -28.426 13.387 28.699 1.00 52.94 87 GLN A C 1
ATOM 694 O O . GLN A 1 87 ? -29.503 13.856 29.061 1.00 52.94 87 GLN A O 1
ATOM 699 N N . LEU A 1 88 ? -27.908 12.288 29.258 1.00 51.12 88 LEU A N 1
ATOM 700 C CA . LEU A 1 88 ? -28.542 11.584 30.373 1.00 51.12 88 LEU A CA 1
ATOM 701 C C . LEU A 1 88 ? -28.253 12.263 31.724 1.00 51.12 88 LEU A C 1
ATOM 703 O O . LEU A 1 88 ? -29.130 12.281 32.582 1.00 51.12 88 LEU A O 1
ATOM 707 N N . GLU A 1 89 ? -27.073 12.873 31.888 1.00 54.12 89 GLU A N 1
ATOM 708 C CA . GLU A 1 89 ? -26.723 13.679 33.073 1.00 54.12 89 GLU A CA 1
ATOM 709 C C . GLU A 1 89 ? -27.474 15.022 33.138 1.00 54.12 89 GLU A C 1
ATOM 711 O O . GLU A 1 89 ? -27.714 15.533 34.227 1.00 54.12 89 GLU A O 1
ATOM 716 N N . GLU A 1 90 ? -27.916 15.578 32.005 1.00 53.16 90 GLU A N 1
ATOM 717 C CA . GLU A 1 90 ? -28.701 16.828 31.968 1.00 53.16 90 GLU A CA 1
ATOM 718 C C . GLU A 1 90 ? -30.173 16.640 32.408 1.00 53.16 90 GLU A C 1
ATOM 720 O O . GLU A 1 90 ? -30.916 17.613 32.544 1.00 53.16 90 GLU A O 1
ATOM 725 N N . LEU A 1 91 ? -30.606 15.392 32.639 1.00 46.34 91 LEU A N 1
ATOM 726 C CA . LEU A 1 91 ? -31.983 15.031 32.997 1.00 46.34 91 LEU A CA 1
ATOM 727 C C . LEU A 1 91 ? -32.161 14.540 34.443 1.00 46.34 91 LEU A C 1
ATOM 729 O O . LEU A 1 91 ? -33.292 14.217 34.815 1.00 46.34 91 LEU A O 1
ATOM 733 N N . GLU A 1 92 ? -31.115 14.507 35.278 1.00 41.44 92 GLU A N 1
ATOM 734 C CA . GLU A 1 92 ? -31.312 14.284 36.716 1.00 41.44 92 GLU A CA 1
ATOM 735 C C . GLU A 1 92 ? -31.746 15.590 37.412 1.00 41.44 92 GLU A C 1
ATOM 737 O O . GLU A 1 92 ? -31.010 16.580 37.392 1.00 41.44 92 GLU A O 1
ATOM 742 N N . PRO A 1 93 ? -32.941 15.640 38.036 1.00 41.91 93 PRO A N 1
ATOM 743 C CA . PRO A 1 93 ? -33.338 16.783 38.840 1.00 41.91 93 PRO A CA 1
ATOM 744 C C . PRO A 1 93 ? -32.479 16.810 40.106 1.00 41.91 93 PRO A C 1
ATOM 746 O O . PRO A 1 93 ? -32.509 15.886 40.918 1.00 41.91 93 PRO A O 1
ATOM 749 N N . HIS A 1 94 ? -31.708 17.884 40.259 1.00 43.00 94 HIS A N 1
ATOM 750 C CA . HIS A 1 94 ? -30.940 18.176 41.461 1.00 43.00 94 HIS A CA 1
ATOM 751 C C . HIS A 1 94 ? -31.923 18.378 42.625 1.00 43.00 94 HIS A C 1
ATOM 753 O O . HIS A 1 94 ? -32.573 19.417 42.713 1.00 43.00 94 HIS A O 1
ATOM 759 N N . ASP A 1 95 ? -32.078 17.363 43.476 1.00 35.53 95 ASP A N 1
ATOM 760 C CA . ASP A 1 95 ? -32.913 17.460 44.673 1.00 35.53 95 ASP A CA 1
ATOM 761 C C . ASP A 1 95 ? -32.238 18.426 45.659 1.00 35.53 95 ASP A C 1
ATOM 763 O O . ASP A 1 95 ? -31.044 18.311 45.967 1.00 35.53 95 ASP A O 1
ATOM 767 N N . GLU A 1 96 ? -32.994 19.437 46.074 1.00 45.53 96 GLU A N 1
ATOM 768 C CA . GLU A 1 96 ? -32.566 20.490 46.983 1.00 45.53 96 GLU A CA 1
ATOM 769 C C . GLU A 1 96 ? -32.498 19.924 48.405 1.00 45.53 96 GLU A C 1
ATOM 771 O O . GLU A 1 96 ? -33.517 19.596 49.012 1.00 45.53 96 GLU A O 1
ATOM 776 N N . THR A 1 97 ? -31.301 19.863 48.988 1.00 37.69 97 THR A N 1
ATOM 777 C CA . THR A 1 97 ? -31.168 19.817 50.447 1.00 37.69 97 THR A CA 1
ATOM 778 C C . THR A 1 97 ? -30.269 20.950 50.903 1.00 37.69 97 THR A C 1
ATOM 780 O O . THR A 1 97 ? -29.044 20.884 50.789 1.00 37.69 97 THR A O 1
ATOM 783 N N . GLU A 1 98 ? -30.912 21.997 51.418 1.00 46.00 98 GLU A N 1
ATOM 784 C CA . GLU A 1 98 ? -30.305 23.022 52.257 1.00 46.00 98 GLU A CA 1
ATOM 785 C C . GLU A 1 98 ? -29.550 22.357 53.419 1.00 46.00 98 GLU A C 1
ATOM 787 O O . GLU A 1 98 ? -30.148 21.612 54.195 1.00 46.00 98 GLU A O 1
ATOM 792 N N . ASN A 1 99 ? -28.247 22.630 53.556 1.00 37.19 99 ASN A N 1
ATOM 793 C CA . ASN A 1 99 ? -27.623 22.852 54.862 1.00 37.19 99 ASN A CA 1
ATOM 794 C C . ASN A 1 99 ? -26.190 23.399 54.756 1.00 37.19 99 ASN A C 1
ATOM 796 O O . ASN A 1 99 ? -25.264 22.724 54.320 1.00 37.19 99 ASN A O 1
ATOM 800 N N . ASP A 1 100 ? -26.091 24.636 55.230 1.00 38.47 100 ASP A N 1
ATOM 801 C CA . ASP A 1 100 ? -25.116 25.197 56.166 1.00 38.47 100 ASP A CA 1
ATOM 802 C C . ASP A 1 100 ? -23.608 25.217 55.837 1.00 38.47 100 ASP A C 1
ATOM 804 O O . ASP A 1 100 ? -22.908 24.212 55.757 1.00 38.47 100 ASP A O 1
ATOM 808 N N . ALA A 1 101 ? -23.146 26.464 55.726 1.00 51.78 101 ALA A N 1
ATOM 809 C CA . ALA A 1 101 ? -21.805 27.012 55.880 1.00 51.78 101 ALA A CA 1
ATOM 810 C C . ALA A 1 101 ? -20.615 26.041 56.017 1.00 51.78 101 ALA A C 1
ATOM 812 O O . ALA A 1 101 ? -20.368 25.469 57.077 1.00 51.78 101 ALA A O 1
ATOM 813 N N . ASN A 1 102 ? -19.729 26.063 55.017 1.00 37.03 102 ASN A N 1
ATOM 814 C CA . ASN A 1 102 ? -18.297 26.214 55.279 1.00 37.03 102 ASN A CA 1
ATOM 815 C C . ASN A 1 102 ? -17.568 26.803 54.068 1.00 37.03 102 ASN A C 1
ATOM 817 O O . ASN A 1 102 ? -17.613 26.272 52.963 1.00 37.03 102 ASN A O 1
ATOM 821 N N . ILE A 1 103 ? -16.888 27.920 54.320 1.00 48.91 103 ILE A N 1
ATOM 822 C CA . ILE A 1 103 ? -15.918 28.545 53.425 1.00 48.91 103 ILE A CA 1
ATOM 823 C C . ILE A 1 103 ? -14.643 27.704 53.498 1.00 48.91 103 ILE A C 1
ATOM 825 O O . ILE A 1 103 ? -14.013 27.648 54.554 1.00 48.91 103 ILE A O 1
ATOM 829 N N . ILE A 1 104 ? -14.259 27.084 52.385 1.00 40.44 104 ILE A N 1
ATOM 830 C CA . ILE A 1 104 ? -12.875 26.692 52.114 1.00 40.44 104 ILE A CA 1
ATOM 831 C C . ILE A 1 104 ? -12.587 27.139 50.682 1.00 40.44 104 ILE A C 1
ATOM 833 O O . ILE A 1 104 ? -13.164 26.611 49.734 1.00 40.44 104 ILE A O 1
ATOM 837 N N . ASP A 1 105 ? -11.738 28.158 50.564 1.00 52.59 105 ASP A N 1
ATOM 838 C CA . ASP A 1 105 ? -11.007 28.468 49.341 1.00 52.59 105 ASP A CA 1
ATOM 839 C C . ASP A 1 105 ? -10.232 27.213 48.920 1.00 52.59 105 ASP A C 1
ATOM 841 O O . ASP A 1 105 ? -9.381 26.742 49.676 1.00 52.59 105 ASP A O 1
ATOM 845 N N . ASP A 1 106 ? -10.516 26.675 47.736 1.00 41.34 106 ASP A N 1
ATOM 846 C CA . ASP A 1 106 ? -9.645 25.689 47.099 1.00 41.34 106 ASP A CA 1
ATOM 847 C C . ASP A 1 106 ? -9.603 25.951 45.591 1.00 41.34 106 ASP A C 1
ATOM 849 O O . ASP A 1 106 ? -10.554 25.702 44.844 1.00 41.34 106 ASP A O 1
ATOM 853 N N . ASP A 1 107 ? -8.479 26.533 45.177 1.00 50.22 107 ASP A N 1
ATOM 854 C CA . ASP A 1 107 ? -7.972 26.543 43.809 1.00 50.22 107 ASP A CA 1
ATOM 855 C C . ASP A 1 107 ? -7.982 25.100 43.282 1.00 50.22 107 ASP A C 1
ATOM 857 O O . ASP A 1 107 ? -7.165 24.276 43.693 1.00 50.22 107 ASP A O 1
ATOM 861 N N . SER A 1 108 ? -8.896 24.753 42.374 1.00 48.12 108 SER A N 1
ATOM 862 C CA . SER A 1 108 ? -8.876 23.414 41.774 1.00 48.12 108 SER A CA 1
ATOM 863 C C . SER A 1 108 ? -9.353 23.418 40.328 1.00 48.12 108 SER A C 1
ATOM 865 O O . SER A 1 108 ? -10.504 23.142 39.991 1.00 48.12 108 SER A O 1
ATOM 867 N N . ASP A 1 109 ? -8.412 23.823 39.481 1.00 52.38 109 ASP A N 1
ATOM 868 C CA . ASP A 1 109 ? -7.986 23.106 38.281 1.00 52.38 109 ASP A CA 1
ATOM 869 C C . ASP A 1 109 ? -9.090 22.333 37.532 1.00 52.38 109 ASP A C 1
ATOM 871 O O . ASP A 1 109 ? -9.397 21.166 37.805 1.00 52.38 109 ASP A O 1
ATOM 875 N N . GLY A 1 110 ? -9.659 22.992 36.517 1.00 49.97 110 GLY A N 1
ATOM 876 C CA . GLY A 1 110 ? -10.651 22.421 35.600 1.00 49.97 110 GLY A CA 1
ATOM 877 C C . GLY A 1 110 ? -10.177 21.180 34.827 1.00 49.97 110 GLY A C 1
ATOM 878 O O . GLY A 1 110 ? -10.975 20.566 34.122 1.00 49.97 110 GLY A O 1
ATOM 879 N N . ASP A 1 111 ? -8.917 20.773 34.986 1.00 51.38 111 ASP A N 1
ATOM 880 C CA . ASP A 1 111 ? -8.314 19.624 34.313 1.00 51.38 111 ASP A CA 1
ATOM 881 C C . ASP A 1 111 ? -8.626 18.277 35.002 1.00 51.38 111 ASP A C 1
ATOM 883 O O . ASP A 1 111 ? -8.738 17.227 34.361 1.00 51.38 111 ASP A O 1
ATOM 887 N N . THR A 1 112 ? -8.883 18.284 36.318 1.00 51.38 112 THR A N 1
ATOM 888 C CA . THR A 1 112 ? -9.097 17.037 37.082 1.00 51.38 112 THR A CA 1
ATOM 889 C C . THR A 1 112 ? -10.410 16.330 36.712 1.00 51.38 112 THR A C 1
ATOM 891 O O . THR A 1 112 ? -10.490 15.096 36.744 1.00 51.38 112 THR A O 1
ATOM 894 N N . ARG A 1 113 ? -11.456 17.082 36.337 1.00 54.06 113 ARG A N 1
ATOM 895 C CA . ARG A 1 113 ? -12.755 16.507 35.933 1.00 54.06 113 ARG A CA 1
ATOM 896 C C . ARG A 1 113 ? -12.674 15.802 34.580 1.00 54.06 113 ARG A C 1
ATOM 898 O O . ARG A 1 113 ? -13.170 14.684 34.464 1.00 54.06 113 ARG A O 1
ATOM 905 N N . ASN A 1 114 ? -11.991 16.396 33.602 1.00 56.22 114 ASN A N 1
ATOM 906 C CA . ASN A 1 114 ? -11.834 15.803 32.272 1.00 56.22 114 ASN A CA 1
ATOM 907 C C . ASN A 1 114 ? -11.061 14.482 32.334 1.00 56.22 114 ASN A C 1
ATOM 909 O O . ASN A 1 114 ? -11.475 13.495 31.729 1.00 56.22 114 ASN A O 1
ATOM 913 N N . ASN A 1 115 ? -9.998 14.421 33.140 1.00 57.91 115 ASN A N 1
ATOM 914 C CA . ASN A 1 115 ? -9.174 13.218 33.248 1.00 57.91 115 ASN A CA 1
ATOM 915 C C . ASN A 1 115 ? -9.900 12.049 33.958 1.00 57.91 115 ASN A C 1
ATOM 917 O O . ASN A 1 115 ? -9.752 10.878 33.590 1.00 57.91 115 ASN A O 1
ATOM 921 N N . LYS A 1 116 ? -10.760 12.347 34.946 1.00 61.31 116 LYS A N 1
ATOM 922 C CA . LYS A 1 116 ? -11.622 11.336 35.593 1.00 61.31 116 LYS A CA 1
ATOM 923 C C . LYS A 1 116 ? -12.697 10.788 34.651 1.00 61.31 116 LYS A C 1
ATOM 925 O O . LYS A 1 116 ? -12.971 9.592 34.675 1.00 61.31 116 LYS A O 1
ATOM 930 N N . ILE A 1 117 ? -13.276 11.638 33.806 1.00 63.06 117 ILE A N 1
ATOM 931 C CA . ILE A 1 117 ? -14.289 11.222 32.827 1.00 63.06 117 ILE A CA 1
ATOM 932 C C . ILE A 1 117 ? -13.649 10.365 31.727 1.00 63.06 117 ILE A C 1
ATOM 934 O O . ILE A 1 117 ? -14.158 9.288 31.423 1.00 63.06 117 ILE A O 1
ATOM 938 N N . SER A 1 118 ? -12.496 10.776 31.187 1.00 64.62 118 SER A N 1
ATOM 939 C CA . SER A 1 118 ? -11.763 9.993 30.183 1.00 64.62 118 SER A CA 1
ATOM 940 C C . SER A 1 118 ? -11.355 8.617 30.713 1.00 64.62 118 SER A C 1
ATOM 942 O O . SER A 1 118 ? -11.587 7.611 30.048 1.00 64.62 118 SER A O 1
ATOM 944 N N . SER A 1 119 ? -10.836 8.535 31.942 1.00 65.44 119 SER A N 1
ATOM 945 C CA . SER A 1 119 ? -10.467 7.246 32.549 1.00 65.44 119 SER A CA 1
ATOM 946 C C . SER A 1 119 ? -11.670 6.332 32.816 1.00 65.44 119 SER A C 1
ATOM 948 O O . SER A 1 119 ? -11.595 5.136 32.532 1.00 65.44 119 SER A O 1
ATOM 950 N N . ALA A 1 120 ? -12.806 6.865 33.278 1.00 65.62 120 ALA A N 1
ATOM 951 C CA . ALA A 1 120 ? -14.036 6.084 33.439 1.00 65.62 120 ALA A CA 1
ATOM 952 C C . ALA A 1 120 ? -14.565 5.546 32.091 1.00 65.62 120 ALA A C 1
ATOM 954 O O . ALA A 1 120 ? -14.951 4.378 31.985 1.00 65.62 120 ALA A O 1
ATOM 955 N N . ILE A 1 121 ? -14.511 6.353 31.027 1.00 65.12 121 ILE A N 1
ATOM 956 C CA . ILE A 1 121 ? -14.909 5.935 29.674 1.00 65.12 121 ILE A CA 1
ATOM 957 C C . ILE A 1 121 ? -13.997 4.817 29.148 1.00 65.12 121 ILE A C 1
ATOM 959 O O . ILE A 1 121 ? -14.497 3.794 28.681 1.00 65.12 121 ILE A O 1
ATOM 963 N N . LEU A 1 122 ? -12.676 4.953 29.298 1.00 65.94 122 LEU A N 1
ATOM 964 C CA . LEU A 1 122 ? -11.717 3.924 28.880 1.00 65.94 122 LEU A CA 1
ATOM 965 C C . LEU A 1 122 ? -11.989 2.577 29.569 1.00 65.94 122 LEU A C 1
ATOM 967 O O . LEU A 1 122 ? -11.942 1.526 28.934 1.00 65.94 122 LEU A O 1
ATOM 971 N N . THR A 1 123 ? -12.355 2.587 30.856 1.00 67.12 123 THR A N 1
ATOM 972 C CA . THR A 1 123 ? -12.682 1.344 31.579 1.00 67.12 123 THR A CA 1
ATOM 973 C C . THR A 1 123 ? -13.985 0.678 31.136 1.00 67.12 123 THR A C 1
ATOM 975 O O . THR A 1 123 ? -14.070 -0.549 31.160 1.00 67.12 123 THR A O 1
ATOM 978 N N . THR A 1 124 ? -14.987 1.449 30.707 1.00 66.25 124 THR A N 1
ATOM 979 C CA . THR A 1 124 ? -16.295 0.915 30.283 1.00 66.25 124 THR A CA 1
ATOM 980 C C . THR A 1 124 ? -16.304 0.457 28.825 1.00 66.25 124 THR A C 1
ATOM 982 O O . THR A 1 124 ? -17.031 -0.475 28.482 1.00 66.25 124 THR A O 1
ATOM 985 N N . GLN A 1 125 ? -15.473 1.062 27.970 1.00 67.69 125 GLN A N 1
ATOM 986 C CA . GLN A 1 125 ? -15.394 0.741 26.541 1.00 67.69 125 GLN A CA 1
ATOM 987 C C . GLN A 1 125 ? -14.259 -0.217 26.170 1.00 67.69 125 GLN A C 1
ATOM 989 O O . GLN A 1 125 ? -14.188 -0.646 25.021 1.00 67.69 125 GLN A O 1
ATOM 994 N N . LYS A 1 126 ? -13.423 -0.619 27.132 1.00 70.06 126 LYS A N 1
ATOM 995 C CA . LYS A 1 126 ? -12.279 -1.519 26.929 1.00 70.06 126 LYS A CA 1
ATOM 996 C C . LYS A 1 126 ? -12.521 -2.716 25.983 1.00 70.06 126 LYS A C 1
ATOM 998 O O . LYS A 1 126 ? -11.721 -2.880 25.070 1.00 70.06 126 LYS A O 1
ATOM 1003 N N . PRO A 1 127 ? -13.602 -3.518 26.107 1.00 70.25 127 PRO A N 1
ATOM 1004 C CA . PRO A 1 127 ? -13.820 -4.637 25.181 1.00 70.25 127 PRO A CA 1
ATOM 1005 C C . PRO A 1 127 ? -14.110 -4.192 23.736 1.00 70.25 127 PRO A C 1
ATOM 1007 O O . PRO A 1 127 ? -13.752 -4.889 22.796 1.00 70.25 127 PRO A O 1
ATOM 1010 N N . ARG A 1 128 ? -14.730 -3.022 23.537 1.00 77.94 128 ARG A N 1
ATOM 1011 C CA . ARG A 1 128 ? -14.981 -2.457 22.198 1.00 77.94 128 ARG A CA 1
ATOM 1012 C C . ARG A 1 128 ? -13.721 -1.834 21.601 1.00 77.94 128 ARG A C 1
ATOM 1014 O O . ARG A 1 128 ? -13.564 -1.814 20.383 1.00 77.94 128 ARG A O 1
ATOM 1021 N N . LEU A 1 129 ? -12.846 -1.311 22.456 1.00 81.00 129 LEU A N 1
ATOM 1022 C CA . LEU A 1 129 ? -11.540 -0.808 22.052 1.00 81.00 129 LEU A CA 1
ATOM 1023 C C . LEU A 1 129 ? -10.679 -1.946 21.495 1.00 81.00 129 LEU A C 1
ATOM 1025 O O . LEU A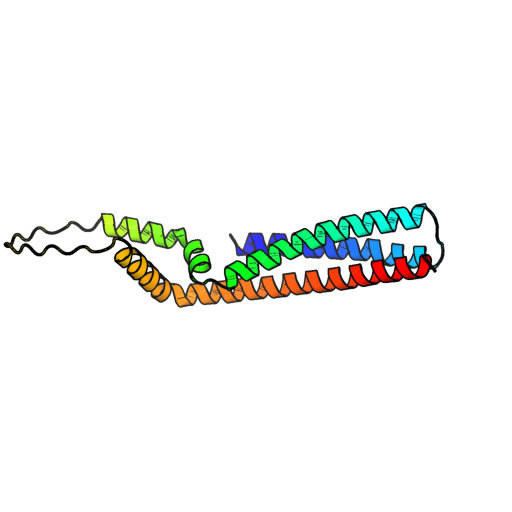 1 129 ? -10.150 -1.813 20.404 1.00 81.00 129 LEU A O 1
ATOM 1029 N N . GLU A 1 130 ? -10.656 -3.096 22.170 1.00 86.00 130 GLU A N 1
ATOM 1030 C CA . GLU A 1 130 ? -9.894 -4.277 21.739 1.00 86.00 130 GLU A CA 1
ATOM 1031 C C . GLU A 1 130 ? -10.416 -4.870 20.413 1.00 86.00 130 GLU A C 1
ATOM 1033 O O . GLU A 1 130 ? -9.638 -5.216 19.525 1.00 86.00 130 GLU A O 1
ATOM 1038 N N . GLU A 1 131 ? -11.739 -4.917 20.207 1.00 87.00 131 GLU A N 1
ATOM 1039 C CA . GLU A 1 131 ? -12.321 -5.308 18.909 1.00 87.00 131 GLU A CA 1
ATOM 1040 C C . GLU A 1 131 ? -11.912 -4.356 17.769 1.00 87.00 131 GLU A C 1
ATOM 1042 O O . GLU A 1 131 ? -11.666 -4.789 16.638 1.00 87.00 131 GLU A O 1
ATOM 1047 N N . LEU A 1 132 ? -11.848 -3.055 18.059 1.00 88.69 132 LEU A N 1
ATOM 1048 C CA . LEU A 1 132 ? -11.430 -2.031 17.109 1.00 88.69 132 LEU A CA 1
ATOM 1049 C C . LEU A 1 132 ? -9.923 -2.096 16.829 1.00 88.69 132 LEU A C 1
ATOM 1051 O O . LEU A 1 132 ? -9.532 -1.999 15.668 1.00 88.69 132 LEU A O 1
ATOM 1055 N N . GLU A 1 133 ? -9.101 -2.313 17.852 1.00 90.12 133 GLU A N 1
ATOM 1056 C CA . GLU A 1 133 ? -7.658 -2.521 17.739 1.00 90.12 133 GLU A CA 1
ATOM 1057 C C . GLU A 1 133 ? -7.363 -3.715 16.825 1.00 90.12 133 GLU A C 1
ATOM 1059 O O . GLU A 1 133 ? -6.715 -3.547 15.793 1.00 90.12 133 GLU A O 1
ATOM 1064 N N . MET A 1 134 ? -7.963 -4.882 17.089 1.00 93.38 134 MET A N 1
ATOM 1065 C CA . MET A 1 134 ? -7.824 -6.070 16.235 1.00 93.38 134 MET A CA 1
ATOM 1066 C C . MET A 1 134 ? -8.211 -5.804 14.771 1.00 93.38 134 MET A C 1
ATOM 1068 O O . MET A 1 134 ? -7.584 -6.316 13.835 1.00 93.38 134 MET A O 1
ATOM 1072 N N . LEU A 1 135 ? -9.269 -5.019 14.545 1.00 93.00 135 LEU A N 1
ATOM 1073 C CA . LEU A 1 135 ? -9.696 -4.640 13.202 1.00 93.00 135 LEU A CA 1
ATOM 1074 C C . LEU A 1 135 ? -8.650 -3.755 12.512 1.00 93.00 135 LEU A C 1
ATOM 1076 O O . LEU A 1 135 ? -8.314 -3.987 11.347 1.00 93.00 135 LEU A O 1
ATOM 1080 N N . LEU A 1 136 ? -8.161 -2.731 13.213 1.00 92.94 136 LEU A N 1
ATOM 1081 C CA . LEU A 1 136 ? -7.157 -1.799 12.708 1.00 92.94 136 LEU A CA 1
ATOM 1082 C C . LEU A 1 136 ? -5.824 -2.509 12.440 1.00 92.94 136 LEU A C 1
ATOM 1084 O O . LEU A 1 136 ? -5.248 -2.293 11.374 1.00 92.94 136 LEU A O 1
ATOM 1088 N N . GLU A 1 137 ? -5.390 -3.421 13.313 1.00 95.19 137 GLU A N 1
ATOM 1089 C CA . GLU A 1 137 ? -4.208 -4.267 13.117 1.00 95.19 137 GLU A CA 1
ATOM 1090 C C . GLU A 1 137 ? -4.311 -5.106 11.838 1.00 95.19 137 GLU A C 1
ATOM 1092 O O . GLU A 1 137 ? -3.374 -5.153 11.035 1.00 95.19 137 GLU A O 1
ATOM 1097 N N . ALA A 1 138 ? -5.464 -5.737 11.590 1.00 95.75 138 ALA A N 1
ATOM 1098 C CA . ALA A 1 138 ? -5.669 -6.541 10.388 1.00 95.75 138 ALA A CA 1
ATOM 1099 C C . ALA A 1 138 ? -5.512 -5.706 9.101 1.00 95.75 138 ALA A C 1
ATOM 1101 O O . ALA A 1 138 ? -4.870 -6.147 8.140 1.00 95.75 138 ALA A O 1
ATOM 1102 N N . TYR A 1 139 ? -6.056 -4.485 9.080 1.00 95.69 139 TYR A N 1
ATOM 1103 C CA . TYR A 1 139 ? -5.881 -3.570 7.949 1.00 95.69 139 TYR A CA 1
ATOM 1104 C C . TYR A 1 139 ? -4.461 -3.010 7.864 1.00 95.69 139 TYR A C 1
ATOM 1106 O O . TYR A 1 139 ? -3.930 -2.894 6.759 1.00 95.69 139 TYR A O 1
ATOM 1114 N N . TYR A 1 140 ? -3.819 -2.717 8.993 1.00 96.25 140 TYR A N 1
ATOM 1115 C CA . TYR A 1 140 ? -2.428 -2.280 9.039 1.00 96.25 140 TYR A CA 1
ATOM 1116 C C . TYR A 1 140 ? -1.503 -3.325 8.398 1.00 96.25 140 TYR A C 1
ATOM 1118 O O . TYR A 1 140 ? -0.738 -3.000 7.489 1.00 96.25 140 TYR A O 1
ATOM 1126 N N . VAL A 1 141 ? -1.662 -4.605 8.752 1.00 96.69 141 VAL A N 1
ATOM 1127 C CA . VAL A 1 141 ? -0.923 -5.720 8.134 1.00 96.69 141 VAL A CA 1
ATOM 1128 C C . VAL A 1 141 ? -1.195 -5.817 6.626 1.00 96.69 141 VAL A C 1
ATOM 1130 O O . VAL A 1 141 ? -0.271 -6.059 5.843 1.00 96.69 141 VAL A O 1
ATOM 1133 N N . GLN A 1 142 ? -2.436 -5.597 6.176 1.00 95.88 142 GLN A N 1
ATOM 1134 C CA . GLN A 1 142 ? -2.759 -5.587 4.743 1.00 95.88 142 GLN A CA 1
ATOM 1135 C C . GLN A 1 142 ? -2.070 -4.430 3.996 1.00 95.88 142 GLN A C 1
ATOM 1137 O O . GLN A 1 142 ? -1.547 -4.610 2.887 1.00 95.88 142 GLN A O 1
ATOM 1142 N N . ILE A 1 143 ? -2.055 -3.238 4.591 1.00 96.56 143 ILE A N 1
ATOM 1143 C CA . ILE A 1 143 ? -1.394 -2.056 4.035 1.00 96.56 143 ILE A CA 1
ATOM 1144 C C . ILE A 1 143 ? 0.126 -2.261 3.979 1.00 96.56 143 ILE A C 1
ATOM 1146 O O . ILE A 1 143 ? 0.731 -1.994 2.939 1.00 96.56 143 ILE A O 1
ATOM 1150 N N . GLU A 1 144 ? 0.730 -2.826 5.023 1.00 96.88 144 GLU A N 1
ATOM 1151 C CA . GLU A 1 144 ? 2.141 -3.231 5.047 1.00 96.88 144 GLU A CA 1
ATOM 1152 C C . GLU A 1 144 ? 2.465 -4.245 3.940 1.00 96.88 144 GLU A C 1
ATOM 1154 O O . GLU A 1 144 ? 3.438 -4.093 3.193 1.00 96.88 144 GLU A O 1
ATOM 1159 N N . GLY A 1 145 ? 1.598 -5.242 3.740 1.00 96.69 145 GLY A N 1
ATOM 1160 C CA . GLY A 1 145 ? 1.712 -6.179 2.621 1.00 96.69 145 GLY A CA 1
ATOM 1161 C C . GLY A 1 145 ? 1.706 -5.472 1.259 1.00 96.69 145 GLY A C 1
ATOM 1162 O O . GLY A 1 145 ? 2.503 -5.796 0.371 1.00 96.69 145 GLY A O 1
ATOM 1163 N N . THR A 1 146 ? 0.863 -4.450 1.107 1.00 96.25 146 THR A N 1
ATOM 1164 C CA . THR A 1 146 ? 0.806 -3.616 -0.103 1.00 96.25 146 THR A CA 1
ATOM 1165 C C . THR A 1 146 ? 2.088 -2.791 -0.280 1.00 96.25 146 THR A C 1
ATOM 1167 O O . THR A 1 146 ? 2.662 -2.777 -1.373 1.00 96.25 146 THR A O 1
ATOM 1170 N N . LEU A 1 147 ? 2.599 -2.159 0.782 1.00 96.19 147 LEU A N 1
ATO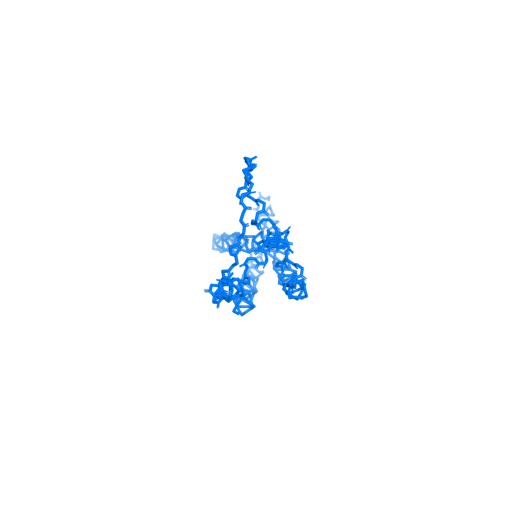M 1171 C CA . LEU A 1 147 ? 3.870 -1.420 0.761 1.00 96.19 147 LEU A CA 1
ATOM 1172 C C . LEU A 1 147 ? 5.055 -2.314 0.401 1.00 96.19 147 LEU A C 1
ATOM 1174 O O . LEU A 1 147 ? 5.920 -1.906 -0.380 1.00 96.19 147 LEU A O 1
ATOM 1178 N N . SER A 1 148 ? 5.090 -3.541 0.915 1.00 96.69 148 SER A N 1
ATOM 1179 C CA . SER A 1 148 ? 6.137 -4.519 0.615 1.00 96.69 148 SER A CA 1
ATOM 1180 C C . SER A 1 148 ? 6.178 -4.874 -0.878 1.00 96.69 148 SER A C 1
ATOM 1182 O O . SER A 1 148 ? 7.243 -4.861 -1.515 1.00 96.69 148 SER A O 1
ATOM 1184 N N . ARG A 1 149 ? 5.008 -5.086 -1.492 1.00 96.50 149 ARG A N 1
ATOM 1185 C CA . ARG A 1 149 ? 4.885 -5.300 -2.943 1.00 96.50 149 ARG A CA 1
ATOM 1186 C C . ARG A 1 149 ? 5.374 -4.097 -3.745 1.00 96.50 149 ARG A C 1
ATOM 1188 O O . ARG A 1 149 ? 6.210 -4.248 -4.641 1.00 96.50 149 ARG A O 1
ATOM 1195 N N . LEU A 1 150 ? 4.925 -2.891 -3.393 1.00 95.81 150 LEU A N 1
ATOM 1196 C CA . LEU A 1 150 ? 5.349 -1.661 -4.070 1.00 95.81 150 LEU A CA 1
ATOM 1197 C C . LEU A 1 150 ? 6.857 -1.401 -3.909 1.00 95.81 150 LEU A C 1
ATOM 1199 O O . LEU A 1 150 ? 7.512 -0.984 -4.867 1.00 95.81 150 LEU A O 1
ATOM 1203 N N . SER A 1 151 ? 7.429 -1.705 -2.742 1.00 95.44 151 SER A N 1
ATOM 1204 C CA . SER A 1 151 ? 8.871 -1.619 -2.470 1.00 95.44 151 SER A CA 1
ATOM 1205 C C . SER A 1 151 ? 9.668 -2.576 -3.350 1.00 95.44 151 SER A C 1
ATOM 1207 O O . SER A 1 151 ? 10.663 -2.186 -3.967 1.00 95.44 151 SER A O 1
ATOM 1209 N N . THR A 1 152 ? 9.193 -3.816 -3.482 1.00 94.69 152 THR A N 1
ATOM 1210 C CA . THR A 1 152 ? 9.791 -4.817 -4.373 1.00 94.69 152 THR A CA 1
ATOM 1211 C C . THR A 1 152 ? 9.753 -4.345 -5.826 1.00 94.69 152 THR A C 1
ATOM 1213 O O . THR A 1 152 ? 10.757 -4.428 -6.542 1.00 94.69 152 THR A O 1
ATOM 1216 N N . LEU A 1 153 ? 8.620 -3.793 -6.270 1.00 93.31 153 LEU A N 1
ATOM 1217 C CA . LEU A 1 153 ? 8.479 -3.269 -7.624 1.00 93.31 153 LEU A CA 1
ATOM 1218 C C . LEU A 1 153 ? 9.414 -2.080 -7.879 1.00 93.31 153 LEU A C 1
ATOM 1220 O O . LEU A 1 153 ? 10.086 -2.032 -8.914 1.00 93.31 153 LEU A O 1
ATOM 1224 N N . LYS A 1 154 ? 9.507 -1.156 -6.916 1.00 93.50 154 LYS A N 1
ATOM 1225 C CA . LYS A 1 154 ? 10.422 -0.008 -6.948 1.00 93.50 154 LYS A CA 1
ATOM 1226 C C . LYS A 1 154 ? 11.865 -0.466 -7.110 1.00 93.50 154 LYS A C 1
ATOM 1228 O O . LYS A 1 154 ? 12.540 -0.033 -8.042 1.00 93.50 154 LYS A O 1
ATOM 1233 N N . PHE A 1 155 ? 12.300 -1.406 -6.275 1.00 91.44 155 PHE A N 1
ATOM 1234 C CA . PHE A 1 155 ? 13.644 -1.969 -6.341 1.00 91.44 155 PHE A CA 1
ATOM 1235 C C . PHE A 1 155 ? 13.949 -2.589 -7.714 1.00 91.44 155 PHE A C 1
ATOM 1237 O O . PHE A 1 155 ? 15.025 -2.371 -8.277 1.00 91.44 155 PHE A O 1
ATOM 1244 N N . ARG A 1 156 ? 12.994 -3.320 -8.306 1.00 89.31 156 ARG A N 1
ATOM 1245 C CA . ARG A 1 156 ? 13.155 -3.899 -9.652 1.00 89.31 156 ARG A CA 1
ATOM 1246 C C . ARG A 1 156 ? 13.282 -2.826 -10.736 1.00 89.31 156 ARG A C 1
ATOM 1248 O O . ARG A 1 156 ? 14.140 -2.962 -11.607 1.00 89.31 156 ARG A O 1
ATOM 1255 N N . LEU A 1 157 ? 12.474 -1.767 -10.672 1.00 87.88 157 LEU A N 1
ATOM 1256 C CA . LEU A 1 157 ? 12.54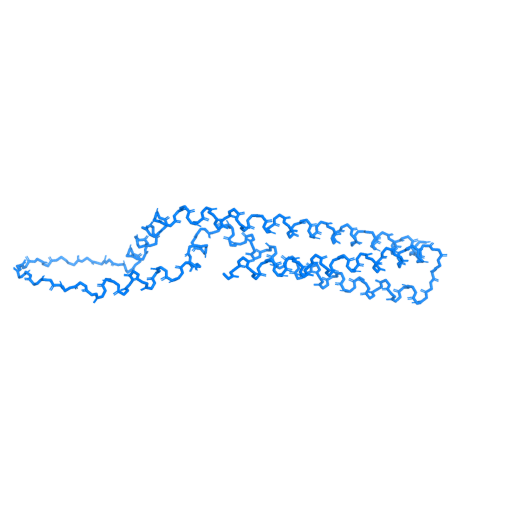6 -0.634 -11.604 1.00 87.88 157 LEU A CA 1
ATOM 1257 C C . LEU A 1 157 ? 13.877 0.119 -11.496 1.00 87.88 157 LEU A C 1
ATOM 1259 O O . LEU A 1 157 ? 14.479 0.442 -12.520 1.00 87.88 157 LEU A O 1
ATOM 1263 N N . ASP A 1 158 ? 14.367 0.345 -10.279 1.00 86.81 158 ASP A N 1
ATOM 1264 C CA . ASP A 1 158 ? 15.642 1.026 -10.043 1.00 86.81 158 ASP A CA 1
ATOM 1265 C C . ASP A 1 158 ? 16.836 0.185 -10.519 1.00 86.81 158 ASP A C 1
ATOM 1267 O O . ASP A 1 158 ? 17.715 0.689 -11.223 1.00 86.81 158 ASP A O 1
ATOM 1271 N N . LYS A 1 159 ? 16.834 -1.126 -10.242 1.00 85.62 159 LYS A N 1
ATOM 1272 C CA . LYS A 1 159 ? 17.867 -2.057 -10.725 1.00 85.62 159 LYS A CA 1
ATOM 1273 C C . LYS A 1 159 ? 17.921 -2.127 -12.253 1.00 85.62 159 LYS A C 1
ATOM 1275 O O . LYS A 1 159 ? 19.008 -2.192 -12.828 1.00 85.62 159 LYS A O 1
ATOM 1280 N N . GLN A 1 160 ? 16.765 -2.123 -12.916 1.00 78.75 160 GLN A N 1
ATOM 1281 C CA . GLN A 1 160 ? 16.690 -2.125 -14.378 1.00 78.75 160 GLN A CA 1
ATOM 1282 C C . GLN A 1 160 ? 17.271 -0.834 -14.967 1.00 78.75 160 GLN A C 1
ATOM 1284 O O . GLN A 1 160 ? 17.996 -0.895 -15.955 1.00 78.75 160 GLN A O 1
ATOM 1289 N N . ALA A 1 161 ? 16.996 0.319 -14.350 1.00 70.06 161 ALA A N 1
ATOM 1290 C CA . ALA A 1 161 ? 17.538 1.603 -14.790 1.00 70.06 161 ALA A CA 1
ATOM 1291 C C . ALA A 1 161 ? 19.072 1.655 -14.676 1.00 70.06 161 ALA A C 1
ATOM 1293 O O . ALA A 1 161 ? 19.734 2.119 -15.599 1.00 70.06 161 ALA A O 1
ATOM 1294 N N . LEU A 1 162 ? 19.636 1.118 -13.588 1.00 72.44 162 LEU A N 1
ATOM 1295 C CA . LEU A 1 162 ? 21.088 1.007 -13.391 1.00 72.44 162 LEU A CA 1
ATOM 1296 C C . LEU A 1 162 ? 21.763 0.128 -14.453 1.00 72.44 162 LEU A C 1
ATOM 1298 O O . LEU A 1 162 ? 22.812 0.495 -14.969 1.00 72.44 162 LEU A O 1
ATOM 1302 N N . ARG A 1 163 ? 21.146 -1.001 -14.828 1.00 73.06 163 ARG A N 1
ATOM 1303 C CA . ARG A 1 163 ? 21.676 -1.911 -15.862 1.00 73.06 163 ARG A CA 1
ATOM 1304 C C . ARG A 1 163 ? 21.758 -1.305 -17.261 1.00 73.06 163 ARG A C 1
ATOM 1306 O O . ARG A 1 163 ? 22.444 -1.874 -18.093 1.00 73.06 163 ARG A O 1
ATOM 1313 N N . GLN A 1 164 ? 21.029 -0.226 -17.533 1.00 66.69 164 GLN A N 1
ATOM 1314 C CA . GLN A 1 164 ? 21.020 0.427 -18.848 1.00 66.69 164 GLN A CA 1
ATOM 1315 C C . GLN A 1 164 ? 21.818 1.727 -18.891 1.00 66.69 164 GLN A C 1
ATOM 1317 O O . GLN A 1 164 ? 21.919 2.343 -19.948 1.00 66.69 164 GLN A O 1
ATOM 1322 N N . ALA A 1 165 ? 22.338 2.165 -17.744 1.00 60.16 165 ALA A N 1
ATOM 1323 C CA . ALA A 1 165 ? 23.253 3.296 -17.646 1.00 60.16 165 ALA A CA 1
ATOM 1324 C C . ALA A 1 165 ? 24.735 2.873 -17.749 1.00 60.16 165 ALA A C 1
ATOM 1326 O O . ALA A 1 165 ? 25.596 3.746 -17.838 1.00 60.16 165 ALA A O 1
ATOM 1327 N N . LEU A 1 166 ? 25.007 1.563 -17.719 1.00 52.50 166 LEU A N 1
ATOM 1328 C CA . LEU A 1 166 ? 26.305 0.906 -17.916 1.00 52.50 166 LEU A CA 1
ATOM 1329 C C . LEU A 1 166 ? 26.345 0.263 -19.305 1.00 52.50 166 LEU A C 1
ATOM 1331 O O . LEU A 1 166 ? 27.435 0.282 -19.913 1.00 52.50 166 LEU A O 1
#

pLDDT: mean 78.84, std 18.57, range [35.53, 97.0]

Organism: NCBI:txid185542

Sequence (166 aa):
MLEICLKFVCKGLESETSTLEQEAYPALDKLSISVSMLNLRRVRLIKGRLAALFGRVQKIRDELEHLLNDDIDMAEMYLTDKIVNQQLEELEPHDETENDANIIDDDSDGDTRNNKISSAILTTQKPRLEELEMLLEAYYVQIEGTLSRLSTLKF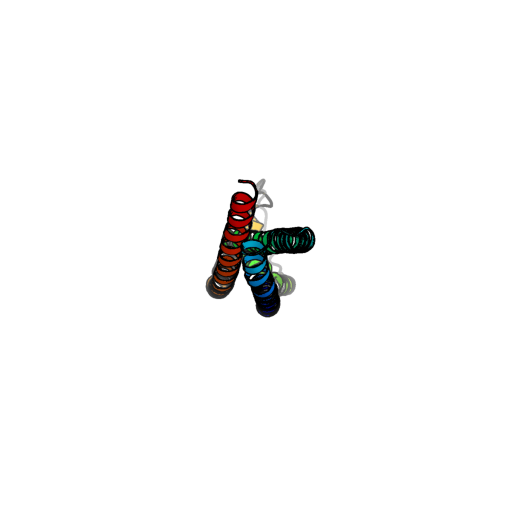RLDKQALRQAL

Foldseek 3Di:
DVLVVLVVVLVVLVVLLVVLVVQLPVLLVVCVVDPDPVSVVSLVVSLVSLVVSLVVLVVVLVVLVVCLVDLLSLLVVVVVVVVVVVVVVVPDPDDDDDDDDDDDDDDDDPPVVVVVVSVVSCVVCVVVSVVVSVSSVVSSVSSVVSSVSSVVSNVSSVVSVVVVVD

Radius of gyration: 27.14 Å; chains: 1; bounding box: 60×36×83 Å

Secondary structure (DSSP, 8-state):
-HHHHHHHHHHHHHHHHHHHHHHHHHHHHHHHH---HHHHHHHHHHHHHHHHHHHHHHHHHHHHHHHHT-HHHHHHTTHHHHHHHHHHHTTS-----------------THHHHHHHHHHHHHHHHHHHHHHHHHHHHHHHHHHHHHHHHHHHHHHHHHHHHHTT-